Protein AF-A0A4U1EB36-F1 (afdb_monomer_lite)

pLDDT: mean 75.54, std 14.66, range [44.81, 96.88]

Secondary structure (DSSP, 8-state):
----GGGS----PPPPSSPPS-TTTS---TTS-SSPPTT--HHHHHHHHHHHHHHHHHHHHHHT-----SSGGGS-TTTT-

Foldseek 3Di:
DDPDPVPPDPPPPPDDPDQDPPPVRPDDLPPDDPDDDPPDDPVRSVVNVVVSVVSSVVCCVVVVVPVAPPDLVPHDPVVND

Sequence (81 aa):
MSLDFSDFPSKKRKRSRWNQDTMEQKTVIPGMPTVIPPGLTREQERAYIVQLQIEDLTRKLRTGDLGIPPNPEDRDSEVAR

Radius of gyration: 20.08 Å; chains: 1; bounding box: 36×26×68 Å

InterPro domains:
  IPR032570 Splicing factor 1, helix-hairpin domain [PF16275] (14-76)
  IPR047086 Splicing factor 1, helix-hairpin domain superfamily [G3DSA:6.10.140.1790] (39-80)

Organism: Monodon monoceros (NCBI:txid40151)

Structure (mmCIF, N/CA/C/O backbone):
data_AF-A0A4U1EB36-F1
#
_entry.id   AF-A0A4U1EB36-F1
#
loop_
_atom_site.group_PDB
_atom_site.id
_atom_site.type_symbol
_atom_site.label_atom_id
_atom_site.label_alt_id
_atom_site.label_comp_id
_atom_site.label_asym_id
_atom_site.label_entity_id
_atom_site.label_seq_id
_atom_site.pdbx_PDB_ins_code
_atom_site.Cartn_x
_atom_site.Cartn_y
_atom_site.Cartn_z
_atom_site.occupancy
_atom_site.B_iso_or_equiv
_atom_site.auth_seq_id
_atom_site.auth_comp_id
_atom_site.auth_asym_id
_atom_site.auth_atom_id
_atom_site.pdbx_PDB_model_num
ATOM 1 N N . MET A 1 1 ? 1.891 12.505 -54.965 1.00 44.81 1 MET A N 1
ATOM 2 C CA . MET A 1 1 ? 2.219 12.616 -53.529 1.00 44.81 1 MET A CA 1
ATOM 3 C C . MET A 1 1 ? 1.813 11.317 -52.862 1.00 44.81 1 MET A C 1
ATOM 5 O O . MET A 1 1 ? 0.634 11.121 -52.605 1.00 44.81 1 MET A O 1
ATOM 9 N N . SER A 1 2 ? 2.763 10.402 -52.687 1.00 48.84 2 SER A N 1
ATOM 10 C CA . SER A 1 2 ? 2.533 9.161 -51.948 1.00 48.84 2 SER A CA 1
ATOM 11 C C . SER A 1 2 ? 2.749 9.476 -50.474 1.00 48.84 2 SER A C 1
ATOM 13 O O . SER A 1 2 ? 3.870 9.796 -50.091 1.00 48.84 2 SER A O 1
ATOM 15 N N . LEU A 1 3 ? 1.676 9.475 -49.682 1.00 52.75 3 LEU A N 1
ATOM 16 C CA . LEU A 1 3 ? 1.787 9.514 -48.227 1.00 52.75 3 LEU A CA 1
ATOM 17 C C . LEU A 1 3 ? 2.424 8.200 -47.785 1.00 52.75 3 LEU A C 1
ATOM 19 O O . LEU A 1 3 ? 1.825 7.131 -47.905 1.00 52.75 3 LEU A O 1
ATOM 23 N N . ASP A 1 4 ? 3.671 8.298 -47.353 1.00 55.47 4 ASP A N 1
ATOM 24 C CA . ASP A 1 4 ? 4.399 7.214 -46.732 1.00 55.47 4 ASP A CA 1
ATOM 25 C C . ASP A 1 4 ? 3.796 6.973 -45.331 1.00 55.47 4 ASP A C 1
ATOM 27 O O . ASP A 1 4 ? 3.502 7.903 -44.583 1.00 55.47 4 ASP A O 1
ATOM 31 N N . PHE A 1 5 ? 3.514 5.714 -45.000 1.00 56.41 5 PHE A N 1
ATOM 32 C CA . PHE A 1 5 ? 2.855 5.350 -43.739 1.00 56.41 5 PHE A CA 1
ATOM 33 C C . PHE A 1 5 ? 3.829 5.372 -42.543 1.00 56.41 5 PHE A C 1
ATOM 35 O O . PHE A 1 5 ? 3.424 5.082 -41.417 1.00 56.41 5 PHE A O 1
ATOM 42 N N . SER A 1 6 ? 5.107 5.699 -42.770 1.00 57.53 6 SER A N 1
ATOM 43 C CA . SER A 1 6 ? 6.153 5.725 -41.740 1.00 57.53 6 SER A CA 1
ATOM 44 C C . SER A 1 6 ? 6.162 7.025 -40.930 1.00 57.53 6 SER A C 1
ATOM 46 O O . SER A 1 6 ? 6.819 7.076 -39.894 1.00 57.53 6 SER A O 1
ATOM 48 N N . ASP A 1 7 ? 5.400 8.0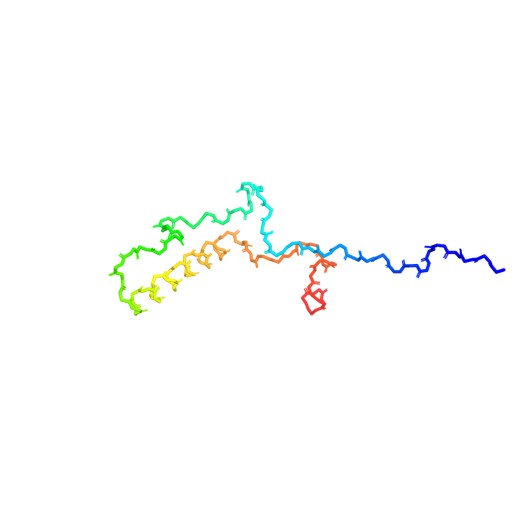41 -41.347 1.00 54.16 7 ASP A N 1
ATOM 49 C CA . ASP A 1 7 ? 5.325 9.345 -40.671 1.00 54.16 7 ASP A CA 1
ATOM 50 C C . ASP A 1 7 ? 4.333 9.371 -39.488 1.00 54.16 7 ASP A C 1
ATOM 52 O O . ASP A 1 7 ? 4.151 10.383 -38.810 1.00 54.16 7 ASP A O 1
ATOM 56 N N . PHE A 1 8 ? 3.677 8.242 -39.190 1.00 60.66 8 PHE A N 1
ATOM 57 C CA . PHE A 1 8 ? 2.895 8.119 -37.964 1.00 60.66 8 PHE A CA 1
ATOM 58 C C . PHE A 1 8 ? 3.832 7.814 -36.791 1.00 60.66 8 PHE A C 1
ATOM 60 O O . PHE A 1 8 ? 4.371 6.704 -36.724 1.00 60.66 8 PHE A O 1
ATOM 67 N N . PRO A 1 9 ? 3.994 8.724 -35.807 1.00 62.41 9 PRO A N 1
ATOM 68 C CA . PRO A 1 9 ? 4.724 8.390 -34.596 1.00 62.41 9 PRO A CA 1
ATOM 69 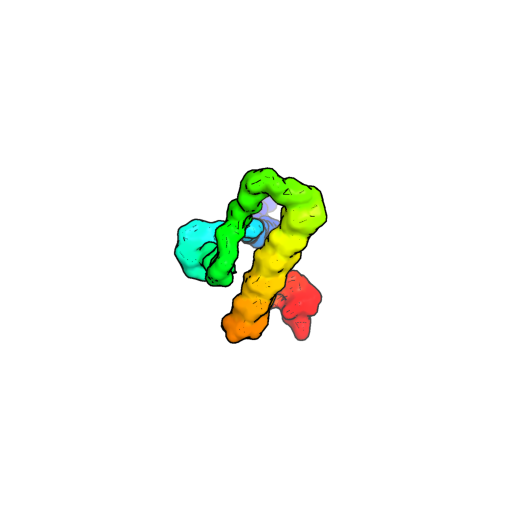C C . PRO A 1 9 ? 4.021 7.196 -33.955 1.00 62.41 9 PRO A C 1
ATOM 71 O O . PRO A 1 9 ? 2.848 7.286 -33.576 1.00 62.41 9 PRO A O 1
ATOM 74 N N . SER A 1 10 ? 4.726 6.064 -33.865 1.00 61.66 10 SER A N 1
ATOM 75 C CA . SER A 1 10 ? 4.241 4.874 -33.170 1.00 61.66 10 SER A CA 1
ATOM 76 C C . SER A 1 10 ? 3.820 5.298 -31.768 1.00 61.66 10 SER A C 1
ATOM 78 O O . SER A 1 10 ? 4.658 5.597 -30.916 1.00 61.66 10 SER A O 1
ATOM 80 N N . LYS A 1 11 ? 2.504 5.401 -31.538 1.00 60.56 11 LYS A N 1
ATOM 81 C CA . LYS A 1 11 ? 1.938 5.755 -30.237 1.00 60.56 11 LYS A CA 1
ATOM 82 C C . LYS A 1 11 ? 2.400 4.685 -29.261 1.00 60.56 11 LYS A C 1
ATO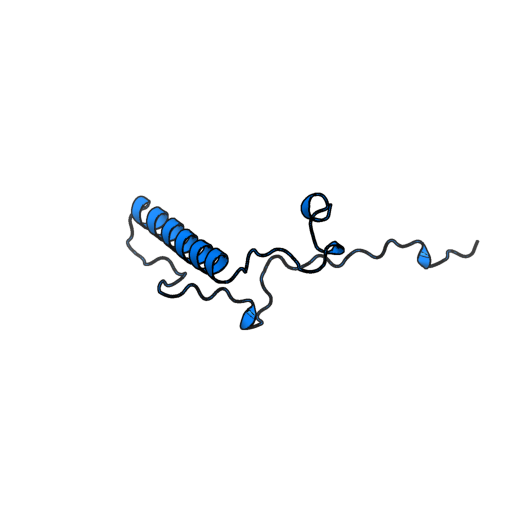M 84 O O . LYS A 1 11 ? 1.845 3.586 -29.258 1.00 60.56 11 LYS A O 1
ATOM 89 N N . LYS A 1 12 ? 3.421 5.003 -28.456 1.00 65.31 12 LYS A N 1
ATOM 90 C CA . LYS A 1 12 ? 3.878 4.157 -27.350 1.00 65.31 12 LYS A CA 1
ATOM 91 C C . LYS A 1 12 ? 2.633 3.679 -26.605 1.00 65.31 12 LYS A C 1
ATOM 93 O O . LYS A 1 12 ? 1.824 4.499 -26.158 1.00 65.31 12 LYS A O 1
ATOM 98 N N . ARG A 1 13 ? 2.417 2.361 -26.565 1.00 66.69 13 ARG A N 1
ATOM 99 C CA . ARG A 1 13 ? 1.251 1.769 -25.901 1.00 66.69 13 ARG A CA 1
ATOM 100 C C . AR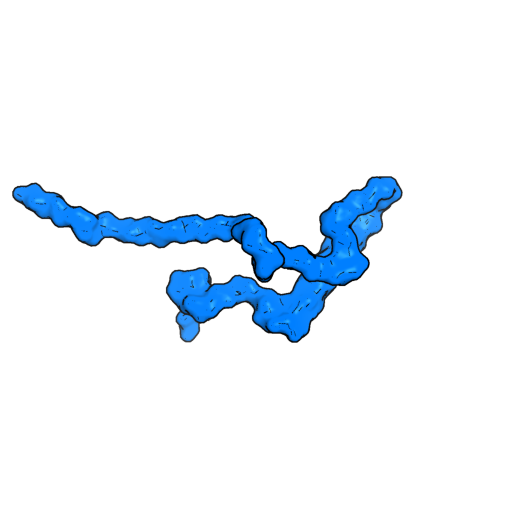G A 1 13 ? 1.206 2.299 -24.470 1.00 66.69 13 ARG A C 1
ATOM 102 O O . ARG A 1 13 ? 2.157 2.112 -23.718 1.00 66.69 13 ARG A O 1
ATOM 109 N N . LYS A 1 14 ? 0.107 2.961 -24.093 1.00 67.19 14 LYS A N 1
ATOM 110 C CA . LYS A 1 14 ? -0.102 3.404 -22.709 1.00 67.19 14 LYS A CA 1
ATOM 111 C C . LYS A 1 14 ? -0.102 2.168 -21.809 1.00 67.19 14 LYS A C 1
ATOM 113 O O . LYS A 1 14 ? -0.961 1.300 -21.961 1.00 67.19 14 LYS A O 1
ATOM 118 N N . ARG A 1 15 ? 0.872 2.077 -20.902 1.00 69.12 15 ARG A N 1
ATOM 119 C CA . ARG A 1 15 ? 0.947 0.999 -19.910 1.00 69.12 15 ARG A CA 1
ATOM 120 C C . ARG A 1 15 ? -0.221 1.141 -18.929 1.00 69.12 15 ARG A C 1
ATOM 122 O O . ARG A 1 15 ? -0.547 2.254 -18.512 1.00 69.12 15 ARG A O 1
ATOM 129 N N . SER A 1 16 ? -0.867 0.027 -18.588 1.00 76.12 16 SER A N 1
ATOM 130 C CA . SER A 1 16 ? -1.893 0.006 -17.539 1.00 76.12 16 SER A CA 1
ATOM 131 C C . SER A 1 16 ? -1.285 0.459 -16.209 1.00 76.12 16 SER A C 1
ATOM 133 O O . SER A 1 16 ? -0.153 0.102 -15.891 1.00 76.12 16 SER A O 1
ATOM 135 N N . ARG A 1 17 ? -2.042 1.244 -15.434 1.00 69.38 17 ARG A N 1
ATOM 136 C CA . ARG A 1 17 ? -1.681 1.627 -14.056 1.00 69.38 17 ARG A CA 1
ATOM 137 C C . ARG A 1 17 ? -2.074 0.566 -13.028 1.00 69.38 17 ARG A C 1
ATOM 139 O O . ARG A 1 17 ? -1.599 0.609 -11.901 1.00 69.38 17 ARG A O 1
ATOM 146 N N . TRP A 1 18 ? -2.954 -0.351 -13.419 1.00 75.31 18 TRP A N 1
ATOM 147 C CA . TRP A 1 18 ? -3.298 -1.530 -12.639 1.00 75.31 18 TRP A CA 1
ATOM 148 C C . TRP A 1 18 ? -2.322 -2.640 -13.003 1.00 75.31 18 TRP A C 1
ATOM 150 O O . TRP A 1 18 ? -2.137 -2.905 -14.197 1.00 75.31 18 TRP A O 1
ATOM 160 N N . ASN A 1 19 ? -1.708 -3.257 -11.990 1.00 64.06 19 ASN A N 1
ATOM 161 C CA . ASN A 1 19 ? -0.901 -4.456 -12.190 1.00 64.06 19 ASN A CA 1
ATOM 162 C C . ASN A 1 19 ? -1.739 -5.502 -12.925 1.00 64.06 19 ASN A C 1
ATOM 164 O O . ASN A 1 19 ? -2.927 -5.672 -12.649 1.00 64.06 19 ASN A O 1
ATOM 168 N N . GLN A 1 20 ? -1.124 -6.151 -13.906 1.00 59.31 20 GLN A N 1
ATOM 169 C CA . GLN A 1 20 ? -1.761 -7.204 -14.677 1.00 59.31 20 GLN A CA 1
ATOM 170 C C . GLN A 1 20 ? -2.038 -8.372 -13.713 1.00 59.31 20 GLN A C 1
ATOM 172 O O . GLN A 1 20 ? -1.228 -8.620 -12.822 1.00 59.31 20 GLN A O 1
ATOM 177 N N . ASP A 1 21 ? -3.167 -9.080 -13.851 1.00 51.88 21 ASP A N 1
ATOM 178 C CA . ASP A 1 21 ? -3.601 -10.175 -12.947 1.00 51.88 21 ASP A CA 1
ATOM 179 C C . ASP A 1 21 ? -2.653 -11.398 -12.906 1.00 51.88 21 ASP A C 1
ATOM 181 O O . ASP A 1 21 ? -2.990 -12.456 -12.377 1.00 51.88 21 ASP A O 1
ATOM 185 N N . THR A 1 22 ? -1.443 -11.275 -13.444 1.00 50.00 22 THR A N 1
ATOM 186 C CA . THR A 1 22 ? -0.332 -12.180 -13.179 1.00 50.00 22 THR A CA 1
ATOM 187 C C . THR A 1 22 ? -0.030 -12.201 -11.680 1.00 50.00 22 THR A C 1
ATOM 189 O O . THR A 1 22 ? 0.244 -11.170 -11.063 1.00 50.00 22 THR A O 1
ATOM 192 N N . MET A 1 23 ? -0.074 -13.399 -11.092 1.00 49.81 23 MET A N 1
ATOM 193 C CA . MET A 1 23 ? 0.108 -13.671 -9.656 1.00 49.81 23 MET A CA 1
ATOM 194 C C . MET A 1 23 ? 1.385 -13.034 -9.073 1.00 49.81 23 MET A C 1
ATOM 196 O O . MET A 1 23 ? 1.422 -12.642 -7.914 1.00 49.81 23 MET A O 1
ATOM 200 N N . GLU A 1 24 ? 2.405 -12.892 -9.914 1.00 52.28 24 GLU A N 1
ATOM 201 C CA . GLU A 1 24 ? 3.726 -12.314 -9.653 1.00 52.28 24 GLU A CA 1
ATOM 202 C C . GLU A 1 24 ? 3.749 -10.775 -9.548 1.00 52.28 24 GLU A C 1
ATOM 204 O O . GLU A 1 24 ? 4.675 -10.220 -8.966 1.00 52.28 24 GLU A O 1
ATOM 209 N N . GLN A 1 25 ? 2.713 -10.077 -10.032 1.00 52.78 25 GLN A N 1
ATOM 210 C CA . GLN A 1 25 ? 2.564 -8.616 -9.911 1.00 52.78 25 GLN A CA 1
ATOM 211 C C . GLN A 1 25 ? 1.526 -8.194 -8.861 1.00 52.78 25 GLN A C 1
ATOM 213 O O . GLN A 1 25 ? 1.397 -7.005 -8.547 1.00 52.78 25 GLN A O 1
ATOM 218 N N . LYS A 1 26 ? 0.769 -9.139 -8.292 1.00 54.69 26 LYS A N 1
ATOM 219 C CA . LYS A 1 26 ? -0.085 -8.848 -7.141 1.00 54.69 26 LYS A CA 1
ATOM 220 C C . LYS A 1 26 ? 0.786 -8.715 -5.902 1.00 54.69 26 LYS A C 1
ATOM 222 O O . LYS A 1 26 ? 1.343 -9.678 -5.391 1.00 54.69 26 LYS A O 1
ATOM 227 N N . THR A 1 27 ? 0.856 -7.491 -5.405 1.00 60.81 27 THR A N 1
ATOM 228 C CA . THR A 1 27 ? 1.425 -7.139 -4.112 1.00 60.81 27 THR A CA 1
ATOM 229 C C . THR A 1 27 ? 0.750 -7.944 -2.998 1.00 60.81 27 THR A C 1
ATOM 231 O O . THR A 1 27 ? -0.311 -7.566 -2.502 1.00 60.81 27 THR A O 1
ATOM 234 N N . VAL A 1 28 ? 1.361 -9.052 -2.580 1.00 61.69 28 VAL A N 1
ATOM 235 C CA . VAL A 1 28 ? 0.975 -9.750 -1.351 1.00 61.69 28 VAL A CA 1
ATOM 236 C C . VAL A 1 28 ? 1.678 -9.032 -0.205 1.00 61.69 28 VAL A C 1
ATOM 238 O O . VAL A 1 28 ? 2.881 -9.192 -0.001 1.00 61.69 28 VAL A O 1
ATOM 241 N N . ILE A 1 29 ? 0.952 -8.167 0.505 1.00 67.25 29 ILE A N 1
ATOM 242 C CA . ILE A 1 29 ? 1.434 -7.583 1.761 1.00 67.25 29 ILE A CA 1
ATOM 243 C C . ILE A 1 29 ? 1.313 -8.686 2.823 1.00 67.25 29 ILE A C 1
ATOM 245 O O . ILE A 1 29 ? 0.192 -9.079 3.155 1.00 67.25 29 ILE A O 1
ATOM 249 N N . PRO A 1 30 ? 2.422 -9.254 3.327 1.00 69.00 30 PRO A N 1
ATOM 250 C CA . PRO A 1 30 ? 2.343 -10.317 4.315 1.00 69.00 30 PRO A CA 1
ATOM 251 C C . PRO A 1 30 ? 1.883 -9.733 5.653 1.00 69.00 30 PRO A C 1
ATOM 253 O O . PRO A 1 30 ? 2.427 -8.735 6.115 1.00 69.00 30 PRO A O 1
ATOM 256 N N . GLY A 1 31 ? 0.917 -10.384 6.298 1.00 70.19 31 GLY A N 1
ATOM 257 C CA . GLY A 1 31 ? 0.563 -10.101 7.691 1.00 70.19 31 GLY A CA 1
ATOM 258 C C . GLY A 1 31 ? -0.578 -9.108 7.921 1.00 70.19 31 GLY A C 1
ATOM 259 O O . GLY A 1 31 ? -1.012 -9.008 9.064 1.00 70.19 31 GLY A O 1
ATOM 260 N N . MET A 1 32 ? -1.122 -8.439 6.891 1.00 74.12 32 MET A N 1
ATOM 261 C CA . MET A 1 32 ? -2.331 -7.609 7.039 1.00 74.12 32 MET A CA 1
ATOM 262 C C . MET A 1 32 ? -3.283 -7.705 5.841 1.00 74.12 32 MET A C 1
ATOM 264 O O . MET A 1 32 ? -2.831 -7.636 4.696 1.00 74.12 32 MET A O 1
ATOM 268 N N . PRO A 1 33 ? -4.603 -7.840 6.076 1.00 80.62 33 PRO A N 1
ATOM 269 C CA . PRO A 1 33 ? -5.582 -7.768 5.003 1.00 80.62 33 PRO A CA 1
ATOM 270 C C . PRO A 1 33 ? -5.625 -6.356 4.407 1.00 80.62 33 PRO A C 1
ATOM 272 O O . PRO A 1 33 ? -5.558 -5.359 5.108 1.00 80.62 33 PRO A O 1
ATOM 275 N N . THR A 1 34 ? -5.773 -6.245 3.090 1.00 82.62 34 THR A N 1
ATOM 276 C CA . THR A 1 34 ? -5.901 -4.940 2.415 1.00 82.62 34 THR A CA 1
ATOM 277 C C . THR A 1 34 ? -7.303 -4.332 2.535 1.00 82.62 34 THR A C 1
ATOM 279 O O . THR A 1 34 ? -7.529 -3.205 2.098 1.00 82.62 34 THR A O 1
ATOM 282 N N . VAL A 1 35 ? -8.251 -5.065 3.127 1.00 85.56 35 VAL A N 1
ATOM 283 C CA . VAL A 1 35 ? -9.617 -4.609 3.414 1.00 85.56 35 VAL A CA 1
ATOM 284 C C . VAL A 1 35 ? -9.653 -3.984 4.804 1.00 85.56 35 VAL A C 1
ATOM 286 O O . VAL A 1 35 ? -9.245 -4.618 5.774 1.00 85.56 35 VAL A O 1
ATOM 289 N N . ILE A 1 36 ? -10.182 -2.765 4.904 1.00 87.50 36 ILE A N 1
ATOM 290 C CA . ILE A 1 36 ? -10.344 -2.059 6.180 1.00 87.50 36 ILE A CA 1
ATOM 291 C C . ILE A 1 36 ? -11.459 -2.740 7.003 1.00 87.50 36 ILE A C 1
ATOM 293 O O . ILE A 1 36 ? -12.579 -2.870 6.500 1.00 87.50 36 ILE A O 1
ATOM 297 N N . PRO A 1 37 ? -11.189 -3.172 8.250 1.00 89.38 37 PRO A N 1
ATOM 298 C CA . PRO A 1 37 ? -12.208 -3.738 9.134 1.00 89.38 37 PRO A CA 1
ATOM 299 C C . PRO A 1 37 ? -13.335 -2.741 9.466 1.00 89.38 37 PRO A C 1
ATOM 301 O O . PRO A 1 37 ? -13.064 -1.553 9.649 1.00 89.38 37 PRO A O 1
ATOM 304 N N . PRO A 1 38 ? -14.596 -3.193 9.599 1.00 90.25 38 PRO A N 1
ATOM 305 C CA . PRO A 1 38 ? -15.698 -2.315 9.986 1.00 90.25 38 PRO A CA 1
ATOM 306 C C . PRO A 1 38 ? -15.599 -1.893 11.463 1.00 90.25 38 PRO A C 1
ATOM 308 O O . PRO A 1 38 ? -15.100 -2.643 12.300 1.00 90.25 38 PRO A O 1
ATOM 311 N N . GLY A 1 39 ? -16.139 -0.716 11.799 1.00 92.12 39 GLY A N 1
ATOM 312 C CA . GLY A 1 39 ? -16.252 -0.239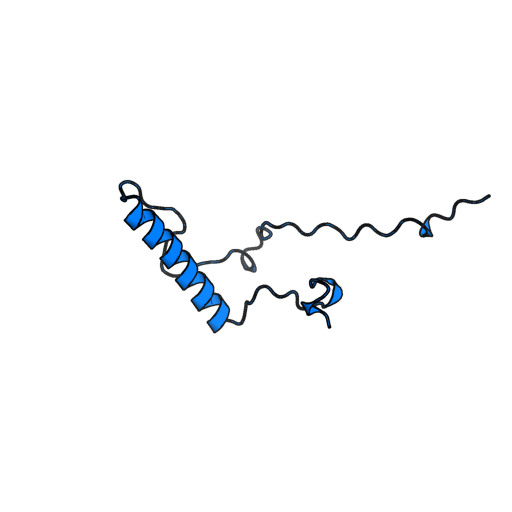 13.188 1.00 92.12 39 GLY A CA 1
ATOM 313 C C . GLY A 1 39 ? -15.017 0.480 13.745 1.00 92.12 39 GLY A C 1
ATOM 314 O O . GLY A 1 39 ? -14.945 0.703 14.951 1.00 92.12 39 GLY A O 1
ATOM 315 N N . LEU A 1 40 ? -14.059 0.846 12.890 1.00 92.44 40 LEU A N 1
ATOM 316 C CA . LEU A 1 40 ? -12.905 1.664 13.263 1.00 92.44 40 LEU A CA 1
ATOM 317 C C . LEU A 1 40 ? -13.285 3.151 13.338 1.00 92.44 40 LEU A C 1
ATOM 319 O O . LEU A 1 40 ? -14.129 3.636 12.585 1.00 92.44 40 LEU A O 1
ATOM 323 N N . THR A 1 41 ? -12.641 3.899 14.234 1.00 96.88 41 THR A N 1
ATOM 324 C CA . THR A 1 41 ? -12.689 5.366 14.191 1.00 96.88 41 THR A CA 1
ATOM 325 C C . THR A 1 41 ? -11.873 5.888 13.011 1.00 96.88 41 THR A C 1
ATOM 327 O O . THR A 1 41 ? -10.979 5.213 12.503 1.00 96.88 41 THR A O 1
ATOM 330 N N . ARG A 1 42 ? -12.100 7.141 12.608 1.00 93.56 42 ARG A N 1
ATOM 331 C CA . ARG A 1 42 ? -11.361 7.763 11.499 1.00 93.56 42 ARG A CA 1
ATOM 332 C C . ARG A 1 42 ? -9.843 7.794 11.726 1.00 93.56 42 ARG A C 1
ATOM 334 O O . ARG A 1 42 ? -9.058 7.732 10.781 1.00 93.56 42 ARG A O 1
ATOM 341 N N . GLU A 1 43 ? -9.402 7.927 12.970 1.00 96.19 43 GLU A N 1
ATOM 342 C CA . GLU A 1 43 ? -7.986 7.875 13.347 1.00 96.19 43 GLU A CA 1
ATOM 343 C C . GLU A 1 43 ? -7.434 6.459 13.191 1.00 96.19 43 GLU A C 1
ATOM 345 O O . GLU A 1 43 ? -6.336 6.290 12.664 1.00 96.19 43 GLU A O 1
ATOM 350 N N . GLN A 1 44 ? -8.206 5.447 13.591 1.00 94.06 44 GLN A N 1
ATOM 351 C CA . GLN A 1 44 ? -7.824 4.045 13.457 1.00 94.06 44 GLN A CA 1
ATOM 352 C C . GLN A 1 44 ? -7.805 3.594 11.992 1.00 94.06 44 GLN A C 1
ATOM 354 O O . GLN A 1 44 ? -6.873 2.907 11.590 1.00 94.06 44 GLN A O 1
ATOM 359 N N . GLU A 1 45 ? -8.765 4.029 11.173 1.00 93.88 45 GLU A N 1
ATOM 360 C CA . GLU A 1 45 ? -8.755 3.798 9.723 1.00 93.88 45 GLU A CA 1
ATOM 361 C C . GLU A 1 45 ? -7.498 4.388 9.077 1.00 93.88 45 GLU A C 1
ATOM 363 O O . GLU A 1 45 ? -6.814 3.725 8.298 1.00 93.88 45 GLU A O 1
ATOM 368 N N . ARG A 1 46 ? -7.144 5.629 9.438 1.00 93.88 46 ARG A N 1
ATOM 369 C CA . ARG A 1 46 ? -5.915 6.271 8.950 1.00 93.88 46 ARG A CA 1
ATOM 370 C C . ARG A 1 46 ? -4.665 5.525 9.403 1.00 93.88 46 ARG A C 1
ATOM 372 O O . ARG A 1 46 ? -3.783 5.296 8.580 1.00 93.88 46 ARG A O 1
ATOM 379 N N . ALA A 1 47 ? -4.602 5.122 10.671 1.00 93.00 47 ALA A N 1
ATOM 380 C CA . ALA A 1 47 ? -3.496 4.325 11.192 1.00 93.00 47 ALA A CA 1
ATOM 381 C C . ALA A 1 47 ? -3.370 2.986 10.446 1.00 93.00 47 ALA A C 1
ATOM 383 O O . ALA A 1 47 ? -2.265 2.592 10.088 1.00 93.00 47 ALA A O 1
ATOM 384 N N . TYR A 1 48 ? -4.493 2.336 10.133 1.00 92.50 48 TYR A N 1
ATOM 385 C CA . TYR A 1 48 ? -4.529 1.084 9.380 1.00 92.50 48 TYR A CA 1
ATOM 386 C C . TYR A 1 48 ? -3.973 1.239 7.960 1.00 92.50 48 TYR A C 1
ATOM 388 O O . TYR A 1 48 ? -3.147 0.444 7.517 1.00 92.50 48 TYR A O 1
ATOM 396 N N . ILE A 1 49 ? -4.380 2.296 7.254 1.00 92.06 49 ILE A N 1
ATOM 397 C CA . ILE A 1 49 ? -3.877 2.594 5.907 1.00 92.06 49 ILE A CA 1
ATOM 398 C C . ILE A 1 49 ? -2.371 2.871 5.940 1.00 92.06 49 ILE A C 1
ATOM 400 O O . ILE A 1 49 ? -1.636 2.352 5.101 1.00 92.06 49 ILE A O 1
ATOM 404 N N . VAL A 1 50 ? -1.901 3.662 6.908 1.00 94.56 50 VAL A N 1
ATOM 405 C CA . VAL A 1 50 ? -0.468 3.949 7.070 1.00 94.56 50 VAL A CA 1
ATOM 406 C C . VAL A 1 50 ? 0.309 2.667 7.358 1.00 94.56 50 VAL A C 1
ATOM 408 O O . VAL A 1 50 ? 1.359 2.452 6.760 1.00 94.56 50 VAL A O 1
ATOM 411 N N . GLN A 1 51 ? -0.221 1.781 8.198 1.00 90.75 51 GLN A N 1
ATOM 412 C CA . GLN A 1 51 ? 0.408 0.496 8.475 1.00 90.75 51 GLN A CA 1
ATOM 413 C C . GLN A 1 51 ? 0.514 -0.369 7.211 1.00 90.75 51 GLN A C 1
ATOM 415 O O . GLN A 1 51 ? 1.579 -0.891 6.908 1.00 90.75 51 GLN A O 1
ATOM 420 N N . LEU A 1 52 ? -0.543 -0.453 6.397 1.00 90.44 52 LEU A N 1
ATOM 421 C CA . LEU A 1 52 ? -0.468 -1.151 5.107 1.00 90.44 52 LEU A CA 1
ATOM 422 C C . LEU A 1 52 ? 0.622 -0.572 4.192 1.00 90.44 52 LEU A C 1
ATOM 424 O O . LEU A 1 52 ? 1.322 -1.321 3.509 1.00 90.44 52 LEU A O 1
ATOM 428 N N . GLN A 1 53 ? 0.782 0.754 4.179 1.00 89.56 53 GLN A N 1
ATOM 429 C CA . GLN A 1 53 ? 1.831 1.419 3.405 1.00 89.56 53 GLN A CA 1
ATOM 430 C C . GLN A 1 53 ? 3.234 1.111 3.941 1.00 89.56 53 GLN A C 1
ATOM 432 O O . GLN A 1 53 ? 4.136 0.859 3.142 1.00 89.56 53 GLN A O 1
ATOM 437 N N . ILE A 1 54 ? 3.428 1.110 5.263 1.00 91.00 54 ILE A N 1
ATOM 438 C CA . ILE A 1 54 ? 4.708 0.771 5.902 1.00 91.00 54 ILE A CA 1
ATOM 439 C C . ILE A 1 54 ? 5.116 -0.656 5.533 1.00 91.00 54 ILE A C 1
ATOM 441 O O . ILE A 1 54 ? 6.265 -0.889 5.155 1.00 91.00 54 ILE A O 1
ATOM 445 N N . GLU A 1 55 ? 4.183 -1.599 5.567 1.00 89.94 55 GLU A N 1
ATOM 446 C CA . GLU A 1 55 ? 4.460 -3.009 5.317 1.00 89.94 55 GLU A CA 1
ATOM 447 C C . GLU A 1 55 ? 4.794 -3.246 3.841 1.00 89.94 55 GLU A C 1
ATOM 449 O O . GLU A 1 55 ? 5.743 -3.970 3.521 1.00 89.94 55 GLU A O 1
ATOM 454 N N . ASP A 1 56 ? 4.076 -2.577 2.933 1.00 86.69 56 ASP A N 1
ATOM 455 C CA . ASP A 1 56 ? 4.377 -2.603 1.503 1.00 86.69 56 ASP A CA 1
ATOM 456 C C . ASP A 1 56 ? 5.756 -2.002 1.195 1.00 86.69 56 ASP A C 1
ATOM 458 O O . ASP A 1 56 ? 6.564 -2.625 0.502 1.00 86.69 56 ASP A O 1
ATOM 462 N N . LEU A 1 57 ? 6.063 -0.824 1.748 1.00 89.25 57 LEU A N 1
ATOM 463 C CA . LEU A 1 57 ? 7.360 -0.167 1.567 1.00 89.25 57 LEU A CA 1
ATOM 464 C C . LEU A 1 57 ? 8.499 -0.997 2.165 1.00 89.25 57 LEU A C 1
ATOM 466 O O . LEU A 1 57 ? 9.542 -1.155 1.534 1.00 89.25 57 LEU A O 1
ATOM 470 N N . THR A 1 58 ? 8.289 -1.594 3.336 1.00 90.19 58 THR A N 1
ATOM 471 C CA . THR A 1 58 ? 9.272 -2.469 3.983 1.00 90.19 58 THR A CA 1
ATOM 472 C C . THR A 1 58 ? 9.568 -3.688 3.113 1.00 90.19 58 THR A C 1
ATOM 474 O O . THR A 1 58 ? 10.735 -4.048 2.936 1.00 90.19 58 THR A O 1
ATOM 477 N N . ARG A 1 59 ? 8.542 -4.309 2.512 1.00 88.44 59 ARG A N 1
ATOM 478 C CA . ARG A 1 59 ? 8.731 -5.417 1.563 1.00 88.44 59 ARG A CA 1
ATOM 479 C C . ARG A 1 59 ? 9.515 -4.961 0.332 1.00 88.44 59 ARG A C 1
ATOM 481 O O . ARG A 1 59 ? 10.481 -5.629 -0.036 1.00 88.44 59 ARG A O 1
ATOM 488 N N . LYS A 1 60 ? 9.135 -3.838 -0.286 1.00 86.25 60 LYS A N 1
ATOM 489 C CA . LYS A 1 60 ? 9.806 -3.287 -1.480 1.00 86.25 60 LYS A CA 1
ATOM 490 C C . LYS A 1 60 ? 11.284 -3.000 -1.227 1.00 86.25 60 LYS 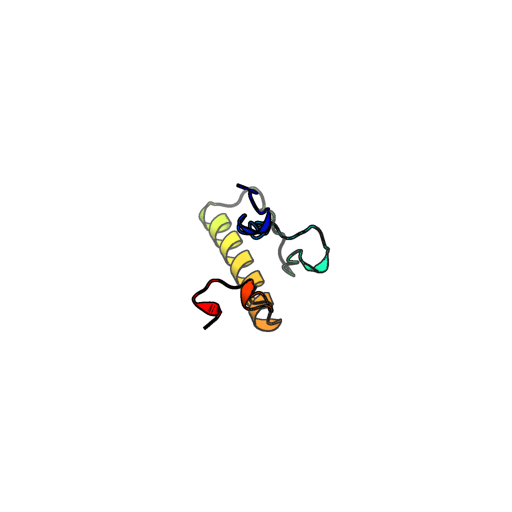A C 1
ATOM 492 O O . LYS A 1 60 ? 12.127 -3.414 -2.013 1.00 86.25 60 LYS A O 1
ATOM 497 N N . LEU A 1 61 ? 11.613 -2.388 -0.089 1.00 89.12 61 LEU A N 1
ATOM 498 C CA . LEU A 1 61 ? 12.999 -2.106 0.296 1.00 89.12 61 LEU A CA 1
ATOM 499 C C . LEU A 1 61 ? 13.814 -3.382 0.551 1.00 89.12 61 LEU A C 1
ATOM 501 O O . LEU A 1 61 ? 14.979 -3.443 0.175 1.00 89.12 61 LEU A O 1
ATOM 505 N N . ARG A 1 62 ? 13.214 -4.413 1.161 1.00 88.75 62 ARG A N 1
ATOM 506 C CA . ARG A 1 62 ? 13.894 -5.696 1.423 1.00 88.75 62 ARG A CA 1
ATOM 507 C C . ARG A 1 62 ? 14.113 -6.534 0.165 1.00 88.75 62 ARG A C 1
ATOM 509 O O . ARG A 1 62 ? 15.110 -7.237 0.075 1.00 88.75 62 ARG A O 1
ATOM 516 N N . THR A 1 63 ? 13.164 -6.496 -0.767 1.00 86.56 63 THR A N 1
ATOM 517 C CA . THR A 1 63 ? 13.183 -7.307 -1.999 1.00 86.56 63 THR A CA 1
ATOM 518 C C . THR A 1 63 ? 13.845 -6.600 -3.180 1.00 86.56 63 THR A C 1
ATOM 520 O O . THR A 1 63 ? 14.192 -7.258 -4.154 1.00 86.56 63 THR A O 1
ATOM 523 N N . GLY A 1 64 ? 14.032 -5.278 -3.106 1.00 82.94 64 GLY A N 1
ATOM 524 C CA . GLY A 1 64 ? 14.529 -4.464 -4.218 1.00 82.94 64 GLY A CA 1
ATOM 525 C C . GLY A 1 64 ? 13.466 -4.139 -5.276 1.00 82.94 64 GLY A C 1
ATOM 526 O O . GLY A 1 64 ? 13.800 -3.562 -6.309 1.00 82.94 64 GLY A O 1
ATOM 527 N N . ASP A 1 65 ? 12.193 -4.466 -5.029 1.00 82.75 65 ASP A N 1
ATOM 528 C CA . ASP A 1 65 ? 11.061 -4.156 -5.912 1.00 82.75 65 ASP A CA 1
ATOM 529 C C . ASP A 1 65 ? 10.652 -2.676 -5.798 1.00 82.75 65 ASP A C 1
ATOM 531 O O . ASP A 1 65 ? 9.634 -2.304 -5.214 1.00 82.75 65 ASP A O 1
ATOM 535 N N . LEU A 1 66 ? 11.497 -1.791 -6.326 1.00 82.81 66 LEU A N 1
ATOM 536 C CA . LEU A 1 66 ? 11.296 -0.340 -6.262 1.00 82.81 66 LEU A CA 1
ATOM 537 C C . LEU A 1 66 ? 10.295 0.180 -7.310 1.00 82.81 66 LEU A C 1
ATOM 539 O O . LEU A 1 66 ? 10.063 1.384 -7.392 1.00 82.81 66 LEU A O 1
ATOM 543 N N . GLY A 1 67 ? 9.710 -0.700 -8.131 1.00 78.25 67 GLY A N 1
ATOM 544 C CA . GLY A 1 67 ? 8.791 -0.316 -9.207 1.00 78.25 67 GLY A CA 1
ATOM 545 C C . GLY A 1 67 ? 9.449 0.443 -10.367 1.00 78.25 67 GLY A C 1
ATOM 546 O O . GLY A 1 67 ? 8.743 1.035 -11.184 1.00 78.25 67 GLY A O 1
ATOM 547 N N . ILE A 1 68 ? 10.784 0.438 -10.454 1.00 83.06 68 ILE A N 1
ATOM 548 C CA . ILE A 1 68 ? 11.538 1.060 -11.548 1.00 83.06 68 ILE A CA 1
ATOM 549 C C . ILE A 1 68 ? 11.593 0.071 -12.718 1.00 83.06 68 ILE A C 1
ATOM 551 O O . ILE A 1 68 ? 12.133 -1.026 -12.553 1.00 83.06 68 ILE A O 1
ATOM 555 N N . PRO A 1 69 ? 11.074 0.428 -13.908 1.00 80.50 69 PRO A N 1
ATOM 556 C CA . PRO A 1 69 ? 11.189 -0.424 -15.082 1.00 80.50 69 PRO A CA 1
ATOM 557 C C . PRO A 1 69 ? 12.664 -0.724 -15.391 1.00 80.50 69 PRO A C 1
ATOM 559 O O . PRO A 1 69 ? 13.480 0.206 -15.427 1.00 80.50 69 PRO A O 1
ATOM 562 N N . PRO A 1 70 ? 13.037 -1.994 -15.631 1.00 80.12 70 PRO A N 1
ATOM 563 C CA . PRO A 1 70 ? 14.426 -2.352 -15.916 1.00 80.12 70 PRO A CA 1
ATOM 564 C C . PRO A 1 70 ? 14.918 -1.664 -17.191 1.00 80.12 70 PRO A C 1
ATOM 566 O O . PRO A 1 70 ? 16.057 -1.209 -17.253 1.00 80.12 70 PRO A O 1
ATOM 569 N N . ASN A 1 71 ? 14.020 -1.514 -18.159 1.00 81.69 71 ASN A N 1
ATOM 570 C CA . ASN A 1 71 ? 14.279 -0.913 -19.446 1.00 81.69 71 ASN A CA 1
ATOM 571 C C . ASN A 1 71 ? 14.231 0.631 -19.375 1.00 81.69 71 ASN A C 1
ATOM 573 O O . ASN A 1 71 ? 13.207 1.180 -18.957 1.00 81.69 71 ASN A O 1
ATOM 577 N N . PRO A 1 72 ? 15.299 1.357 -19.755 1.00 81.44 72 PRO A N 1
ATOM 578 C CA . PRO A 1 72 ? 15.371 2.813 -19.604 1.00 81.44 72 PRO A CA 1
ATOM 579 C C . PRO A 1 72 ? 14.352 3.585 -20.452 1.00 81.44 72 PRO A C 1
ATOM 581 O O . PRO A 1 72 ? 13.889 4.639 -20.035 1.00 81.44 72 PRO A O 1
ATOM 584 N N . GLU A 1 73 ? 13.948 3.059 -21.607 1.00 81.38 73 GLU A N 1
ATOM 585 C CA . GLU A 1 73 ? 12.932 3.679 -22.475 1.00 81.38 73 GLU A CA 1
ATOM 586 C C . GLU A 1 73 ? 11.505 3.647 -21.897 1.00 81.38 73 GLU A C 1
ATOM 588 O O . GLU A 1 73 ? 10.636 4.399 -22.354 1.00 81.38 73 GLU A O 1
ATOM 593 N N . ASP A 1 74 ? 11.292 2.802 -20.881 1.00 78.12 74 ASP A N 1
ATOM 594 C CA . ASP A 1 74 ? 10.058 2.679 -20.103 1.00 78.12 74 ASP A CA 1
ATOM 595 C C . ASP A 1 74 ? 10.077 3.520 -18.814 1.00 78.12 74 ASP A C 1
ATOM 597 O O . ASP A 1 74 ? 9.085 3.526 -18.073 1.00 78.12 74 ASP A O 1
ATOM 601 N N . ARG A 1 75 ? 11.201 4.189 -18.520 1.00 79.38 75 ARG A N 1
ATOM 602 C CA . ARG A 1 75 ? 11.355 5.105 -17.385 1.00 79.38 75 ARG A CA 1
ATOM 603 C C . ARG A 1 75 ? 10.944 6.516 -17.788 1.00 79.38 75 ARG A C 1
ATOM 605 O O . ARG A 1 75 ? 11.035 6.903 -18.953 1.00 79.38 75 ARG A O 1
ATOM 612 N N . ASP A 1 76 ? 10.534 7.307 -16.802 1.00 78.44 76 ASP A N 1
ATOM 613 C CA . ASP A 1 76 ? 10.381 8.744 -17.004 1.00 78.44 76 ASP A CA 1
ATOM 614 C C . ASP A 1 76 ? 11.739 9.362 -17.369 1.00 78.44 76 ASP A C 1
ATOM 616 O O . ASP A 1 76 ? 12.787 8.945 -16.871 1.00 78.44 76 ASP A O 1
ATOM 620 N N . SER A 1 77 ? 11.725 10.366 -18.247 1.00 72.38 77 SER A N 1
ATOM 621 C CA . SER A 1 77 ? 12.917 10.927 -18.904 1.00 72.38 77 SER A CA 1
ATOM 622 C C . SER A 1 77 ? 14.001 11.462 -17.959 1.00 72.38 77 SER A C 1
ATOM 624 O O . SER A 1 77 ? 15.144 11.620 -18.378 1.00 72.38 77 SER A O 1
ATOM 626 N N . GLU A 1 78 ? 13.659 11.752 -16.703 1.00 72.81 78 GLU A N 1
ATOM 627 C CA . GLU A 1 78 ? 14.607 12.172 -15.663 1.00 72.81 78 GLU A CA 1
ATOM 628 C C . GLU A 1 78 ? 15.351 10.990 -15.022 1.00 72.81 78 GLU A C 1
ATOM 630 O O . GLU A 1 78 ? 16.527 11.108 -14.702 1.00 72.81 78 GLU A O 1
ATOM 635 N N . VAL A 1 79 ? 14.697 9.830 -14.909 1.00 64.12 79 VAL A N 1
ATOM 636 C CA . VAL A 1 79 ? 15.236 8.602 -14.288 1.00 64.12 79 VAL A CA 1
ATOM 637 C C . VAL A 1 79 ? 16.041 7.756 -15.296 1.00 64.12 79 VAL A C 1
ATOM 639 O O . VAL A 1 79 ? 16.638 6.737 -14.944 1.00 64.12 79 VAL A O 1
ATOM 642 N N . ALA A 1 80 ? 16.023 8.145 -16.573 1.00 60.16 80 ALA A N 1
ATOM 643 C CA . ALA A 1 80 ? 16.729 7.483 -17.670 1.00 60.16 80 ALA A CA 1
ATOM 644 C C . ALA A 1 80 ? 18.095 8.114 -18.022 1.00 60.16 80 ALA A C 1
ATOM 646 O O . ALA A 1 80 ? 18.793 7.556 -18.868 1.00 60.16 80 ALA A O 1
ATOM 647 N N . ARG A 1 81 ? 18.449 9.267 -17.432 1.00 57.97 81 ARG A N 1
ATOM 648 C CA . ARG A 1 81 ? 19.762 9.923 -17.598 1.00 57.97 81 ARG A CA 1
ATOM 649 C C . ARG A 1 81 ? 20.794 9.344 -16.640 1.00 57.97 81 ARG A C 1
ATOM 651 O O . ARG A 1 81 ? 21.973 9.309 -17.049 1.00 57.97 81 ARG A O 1
#